Protein AF-A0A4R7NUR0-F1 (afdb_monomer)

Nearest PDB structures (foldseek):
  8uwu-assembly1_B  TM=4.288E-01  e=9.784E+00  Escherichia coli

Secondary structure (DSSP, 8-state):
-PPPTTTT--HHHHHHHHHHHIIIIIHHHHHHHHHHHHHHHS---TTS-HHHHHHHHHHHHHHHHHHHHHHH-S-HHHHHHHHHHHHHHHHHHHHHHHHHHHH--

Foldseek 3Di:
DPDDPVVVVPPVVVLVVLLVCQLPPLLLLLLVLLLVLQLVPDDQDPVSCCSNVVSVVCSVVSSVVLNCCSNVDPDNVVNVCVSVVSNCVSVVSVVVVVVVVVVVD

Mean predicted aligned error: 8.44 Å

Organism: NCBI:txid381431

pLDDT: mean 84.57, std 13.73, range [51.09, 97.62]

Solvent-accessible surface area (backbone atoms only — not comparable to full-atom values): 5639 Å² total; per-residue (Å²): 132,83,81,55,84,76,71,73,65,43,76,68,54,59,53,50,52,53,40,50,47,45,27,43,63,49,20,47,50,27,25,52,33,41,28,59,30,31,42,73,76,42,72,70,42,100,77,65,52,53,18,53,52,55,25,60,71,42,31,65,58,49,24,50,52,39,27,50,48,40,67,68,48,89,50,63,67,59,40,50,51,54,49,49,47,49,29,51,55,23,44,45,54,47,51,51,54,52,49,54,53,61,76,73,108

Sequence (105 aa):
MPPSAAEKSGPGIARRWSRGILAGPVAFIAAAVVMAGGALWVPKGAASIDNIVLPIVLFPAIWAALFFYTSLDRNLLRAWLVTLGLLVINGGMIAMEFVGKGAAA

Radius of gyration: 18.6 Å; Cα contacts (8 Å, |Δi|>4): 77; chains: 1; bounding box: 47×29×61 Å

Structure (mmCIF, N/CA/C/O backbone):
data_AF-A0A4R7NUR0-F1
#
_entry.id   AF-A0A4R7NUR0-F1
#
loop_
_atom_site.group_PDB
_atom_site.id
_atom_site.type_symbol
_atom_site.label_atom_id
_atom_site.label_alt_id
_atom_site.label_comp_id
_atom_site.label_asym_id
_atom_site.label_entity_id
_atom_site.label_seq_id
_atom_site.pdbx_PDB_ins_code
_atom_site.Cartn_x
_atom_site.Cartn_y
_atom_site.Cartn_z
_atom_site.occupancy
_atom_site.B_iso_or_equiv
_atom_site.auth_seq_id
_atom_site.auth_comp_id
_atom_site.auth_asym_id
_atom_site.auth_atom_id
_atom_site.pdbx_PDB_model_num
ATOM 1 N N . MET A 1 1 ? -22.386 20.270 34.137 1.00 67.31 1 MET A N 1
ATOM 2 C CA . MET A 1 1 ? -21.451 20.715 33.083 1.00 67.31 1 MET A CA 1
ATOM 3 C C . MET A 1 1 ? -21.520 19.690 31.961 1.00 67.31 1 MET A C 1
ATOM 5 O O . MET A 1 1 ? -21.282 18.526 32.260 1.00 67.31 1 MET A O 1
ATOM 9 N N . PRO A 1 2 ? -21.967 20.038 30.741 1.00 69.19 2 PRO A N 1
ATOM 10 C CA . PRO A 1 2 ? -21.949 19.085 29.635 1.00 69.19 2 PRO A CA 1
ATOM 11 C C . PRO A 1 2 ? -20.491 18.725 29.300 1.00 69.19 2 PRO A C 1
ATOM 13 O O . PRO A 1 2 ? -19.631 19.606 29.383 1.00 69.19 2 PRO A O 1
ATOM 16 N N . PRO A 1 3 ? -20.196 17.463 28.948 1.00 65.81 3 PRO A N 1
ATOM 17 C CA . PRO A 1 3 ? -18.848 17.051 28.578 1.00 65.81 3 PRO A CA 1
ATOM 18 C C . PRO A 1 3 ? -18.344 17.889 27.395 1.00 65.81 3 PRO A C 1
ATOM 20 O O . PRO A 1 3 ? -19.066 18.102 26.414 1.00 65.81 3 PRO A O 1
ATOM 23 N N . SER A 1 4 ? -17.109 18.383 27.505 1.00 68.38 4 SER A N 1
ATOM 24 C CA . SER A 1 4 ? -16.413 19.125 26.448 1.00 68.38 4 SER A CA 1
ATOM 25 C C . SER A 1 4 ? -16.335 18.270 25.179 1.00 68.38 4 SER A C 1
ATOM 27 O O . SER A 1 4 ? -16.184 17.052 25.259 1.00 68.38 4 SER A O 1
ATOM 29 N N . ALA A 1 5 ? -16.399 18.876 23.989 1.00 60.75 5 ALA A N 1
ATOM 30 C CA . ALA A 1 5 ? -16.255 18.158 22.716 1.00 60.75 5 ALA A CA 1
ATOM 31 C C . ALA A 1 5 ? -14.969 17.301 22.640 1.00 60.75 5 ALA A C 1
ATOM 33 O O . ALA A 1 5 ? -14.936 16.319 21.901 1.00 60.75 5 ALA A O 1
ATOM 34 N N . ALA A 1 6 ? -13.954 17.617 23.456 1.00 58.59 6 ALA A N 1
ATOM 35 C CA . ALA A 1 6 ? -12.732 16.833 23.619 1.00 58.59 6 ALA A CA 1
ATOM 36 C C . ALA A 1 6 ? -12.952 15.451 24.281 1.00 58.59 6 ALA A C 1
ATOM 38 O O . ALA A 1 6 ? -12.225 14.505 23.979 1.00 58.59 6 ALA A O 1
ATOM 39 N N . GLU A 1 7 ? -13.972 15.302 25.131 1.00 56.12 7 GLU A N 1
ATOM 40 C CA . GLU A 1 7 ? -14.257 14.094 25.926 1.00 56.12 7 GLU A CA 1
ATOM 41 C C . GLU A 1 7 ? -14.983 13.001 25.119 1.00 56.12 7 GLU A C 1
ATOM 43 O O . GLU A 1 7 ? -14.900 11.816 25.433 1.00 56.12 7 GLU A O 1
ATOM 48 N N . LYS A 1 8 ? -15.624 13.364 23.996 1.00 55.66 8 LYS A N 1
ATOM 49 C CA . LYS A 1 8 ? -16.257 12.401 23.071 1.00 55.66 8 LYS A CA 1
ATOM 50 C C . LYS A 1 8 ? -15.255 11.617 22.215 1.00 55.66 8 LYS A C 1
ATOM 52 O O . LYS A 1 8 ? -15.662 10.774 21.414 1.00 55.66 8 LYS A O 1
ATOM 57 N N . SER A 1 9 ? -13.957 11.843 22.397 1.00 57.38 9 SER A N 1
ATOM 58 C CA . SER A 1 9 ? -12.866 11.128 21.726 1.00 57.38 9 SER A CA 1
ATOM 59 C C . SER A 1 9 ? -12.658 9.733 22.321 1.00 57.38 9 SER A C 1
ATOM 61 O O . SER A 1 9 ? -11.562 9.378 22.749 1.00 57.38 9 SER A O 1
ATOM 63 N N . GLY A 1 10 ? -13.713 8.920 22.386 1.00 63.00 10 GLY A N 1
ATOM 64 C CA . GLY A 1 10 ? -13.579 7.540 22.832 1.00 63.00 10 GLY A CA 1
ATOM 65 C C . GLY A 1 10 ? -12.604 6.778 21.917 1.00 63.00 10 GLY A C 1
ATOM 66 O O . GLY A 1 10 ? -12.606 7.015 20.702 1.00 63.00 10 GLY A O 1
ATOM 67 N N . PRO A 1 11 ? -11.811 5.821 22.438 1.00 65.75 11 PRO A N 1
ATOM 68 C CA . PRO A 1 11 ? -10.842 5.044 21.653 1.00 65.75 11 PRO A CA 1
ATOM 69 C C . PRO A 1 11 ? -11.447 4.371 20.401 1.00 65.75 11 PRO A C 1
ATOM 71 O O . PRO A 1 11 ? -10.743 4.092 19.431 1.00 65.75 11 PRO A O 1
ATOM 74 N N . GLY A 1 12 ? -12.771 4.173 20.365 1.00 78.75 12 GLY A N 1
ATOM 75 C CA . GLY A 1 12 ? -13.504 3.692 19.192 1.00 78.75 12 GLY A CA 1
ATOM 76 C C . GLY A 1 12 ? -13.603 4.682 18.019 1.00 78.75 12 GLY A C 1
ATO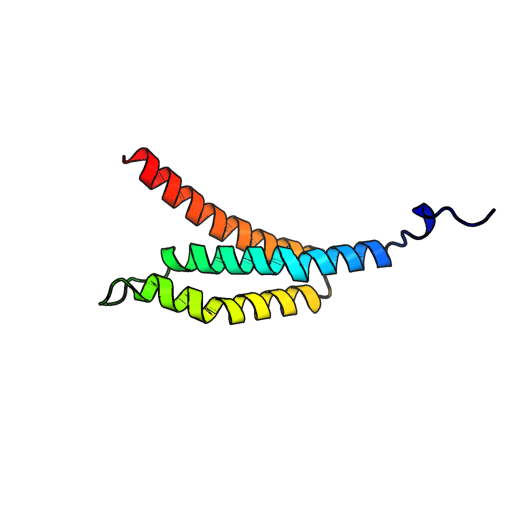M 77 O O . GLY A 1 12 ? -13.554 4.244 16.870 1.00 78.75 12 GLY A O 1
ATOM 78 N N . ILE A 1 13 ? -13.712 5.993 18.265 1.00 84.56 13 ILE A N 1
ATOM 79 C CA . ILE A 1 13 ? -13.820 7.020 17.209 1.00 84.56 13 ILE A CA 1
ATOM 80 C C . ILE A 1 13 ? -12.468 7.237 16.531 1.00 84.56 13 ILE A C 1
ATOM 82 O O . ILE A 1 13 ? -12.394 7.182 15.304 1.00 84.56 13 ILE A O 1
ATOM 86 N N . ALA A 1 14 ? -11.392 7.378 17.309 1.00 86.50 14 ALA A N 1
ATOM 87 C CA . ALA A 1 14 ? -10.036 7.509 16.774 1.00 86.50 14 ALA A CA 1
ATOM 88 C C . ALA A 1 14 ? -9.649 6.296 15.910 1.00 86.50 14 ALA A C 1
ATOM 90 O O . ALA A 1 14 ? -9.114 6.439 14.811 1.00 86.50 14 ALA A O 1
ATOM 91 N N . ARG A 1 15 ? -10.010 5.085 16.356 1.00 87.50 15 ARG A N 1
ATOM 92 C CA . ARG A 1 15 ? -9.774 3.850 15.599 1.00 87.50 15 ARG A CA 1
ATOM 93 C C . ARG A 1 15 ? -10.549 3.796 14.280 1.00 87.50 15 ARG A C 1
ATOM 95 O O . ARG A 1 15 ? -10.023 3.296 13.287 1.00 87.50 15 ARG A O 1
ATOM 102 N N . ARG A 1 16 ? -11.793 4.287 14.256 1.00 89.12 16 ARG A N 1
ATOM 103 C CA . ARG A 1 16 ? -12.610 4.371 13.031 1.00 89.12 16 ARG A CA 1
ATOM 104 C C . ARG A 1 16 ? -12.032 5.379 12.039 1.00 89.12 16 ARG A C 1
ATOM 106 O O . ARG A 1 16 ? -11.907 5.042 10.869 1.00 89.12 16 ARG A O 1
ATOM 113 N N . TRP A 1 17 ? -11.611 6.554 12.507 1.00 92.31 17 TRP A N 1
ATOM 114 C CA . TRP A 1 17 ? -10.932 7.554 11.673 1.00 92.31 17 TRP A CA 1
ATOM 115 C C . TRP A 1 17 ? -9.613 7.039 11.101 1.00 92.31 17 TRP A C 1
ATOM 117 O O . TRP A 1 17 ? -9.377 7.162 9.903 1.00 92.31 17 TRP A O 1
ATOM 127 N N . SER A 1 18 ? -8.792 6.389 11.932 1.00 92.62 18 SER A N 1
ATOM 128 C CA . SER A 1 18 ? -7.544 5.766 11.480 1.00 92.62 18 SER A CA 1
ATOM 129 C C . SER A 1 18 ? -7.798 4.729 10.384 1.00 92.62 18 SER A C 1
ATOM 131 O O . SER A 1 18 ? -7.095 4.717 9.379 1.00 92.62 18 SER A O 1
ATOM 133 N N . ARG A 1 19 ? -8.852 3.914 10.523 1.00 93.06 19 ARG A N 1
ATOM 134 C CA . ARG A 1 19 ? -9.276 2.985 9.468 1.00 93.06 19 ARG A CA 1
ATOM 135 C C . ARG A 1 19 ? -9.752 3.685 8.206 1.00 93.06 19 ARG A C 1
ATOM 137 O O . ARG A 1 19 ? -9.390 3.240 7.129 1.00 93.06 19 ARG A O 1
ATOM 144 N N . GLY A 1 20 ? -10.525 4.762 8.323 1.00 93.75 20 GLY A N 1
ATOM 145 C CA . GLY A 1 20 ? -10.971 5.538 7.164 1.00 93.75 20 GLY A CA 1
ATOM 146 C C . GLY A 1 20 ? -9.797 6.114 6.367 1.00 93.75 20 GLY A C 1
ATOM 147 O O . GLY A 1 20 ? -9.770 6.001 5.146 1.00 93.75 20 GLY A O 1
ATOM 148 N N . ILE A 1 21 ? -8.789 6.656 7.058 1.00 96.19 21 ILE A N 1
ATOM 149 C CA . ILE A 1 21 ? -7.560 7.165 6.430 1.00 96.19 21 ILE A CA 1
ATOM 150 C C . ILE A 1 21 ? -6.755 6.026 5.795 1.00 96.19 21 ILE A C 1
ATOM 152 O O . ILE A 1 21 ? -6.305 6.151 4.656 1.00 96.19 21 ILE A O 1
ATOM 156 N N . LEU A 1 22 ? -6.588 4.913 6.516 1.00 96.06 22 LEU A N 1
ATOM 157 C CA . LEU A 1 22 ? -5.823 3.772 6.025 1.00 96.06 22 LEU A CA 1
ATOM 158 C C . LEU A 1 22 ? -6.474 3.145 4.783 1.00 96.06 22 LEU A C 1
ATOM 160 O O . LEU A 1 22 ? -5.794 2.914 3.788 1.00 96.06 22 LEU A O 1
ATOM 164 N N . ALA A 1 23 ? -7.785 2.902 4.833 1.00 94.88 23 ALA A N 1
ATOM 165 C CA . ALA A 1 23 ? -8.522 2.256 3.754 1.00 94.88 23 ALA A CA 1
ATOM 166 C C . ALA A 1 23 ? -8.791 3.181 2.566 1.00 94.88 23 ALA A C 1
ATOM 168 O O . ALA A 1 23 ? -8.862 2.709 1.440 1.00 94.88 23 ALA A O 1
ATOM 169 N N . GLY A 1 24 ? -8.929 4.489 2.783 1.00 93.44 24 GLY A N 1
ATOM 170 C CA . GLY A 1 24 ? -9.128 5.447 1.701 1.00 93.44 24 GLY A CA 1
ATOM 171 C C . GLY A 1 24 ? -7.800 5.902 1.088 1.00 93.44 24 GLY A C 1
ATOM 172 O O . GLY A 1 24 ? -7.224 5.197 0.254 1.00 93.44 24 GLY A O 1
ATOM 173 N N . PRO A 1 25 ? -7.307 7.094 1.466 1.00 96.25 25 PRO A N 1
ATOM 174 C CA . PRO A 1 25 ? -6.169 7.725 0.806 1.00 96.25 25 PRO A CA 1
ATOM 175 C C . PRO A 1 25 ? -4.880 6.902 0.889 1.00 96.25 25 PRO A C 1
ATOM 177 O O . PRO A 1 25 ? -4.165 6.815 -0.104 1.00 96.25 25 PRO A O 1
ATOM 180 N N . VAL A 1 26 ? -4.577 6.265 2.025 1.00 96.94 26 VAL A N 1
ATOM 181 C CA . VAL A 1 26 ? -3.310 5.526 2.167 1.00 96.94 26 VAL A CA 1
ATOM 182 C C . VAL A 1 26 ? -3.293 4.282 1.279 1.00 96.94 26 VAL A C 1
ATOM 184 O O . VAL A 1 26 ? -2.311 4.068 0.573 1.00 96.94 26 VAL A O 1
ATOM 187 N N . ALA A 1 27 ? -4.371 3.493 1.250 1.00 96.88 27 ALA A N 1
ATOM 188 C CA . ALA A 1 27 ? -4.479 2.338 0.358 1.00 96.88 27 ALA A CA 1
ATOM 189 C C . ALA A 1 27 ? -4.434 2.742 -1.124 1.00 96.88 27 ALA A C 1
ATOM 191 O O . ALA A 1 27 ? -3.793 2.061 -1.922 1.00 96.88 27 ALA A O 1
ATOM 192 N N . PHE A 1 28 ? -5.066 3.861 -1.492 1.00 96.62 28 PHE A N 1
ATOM 193 C CA . PHE A 1 28 ? -5.016 4.392 -2.856 1.00 96.62 28 PHE A CA 1
ATOM 194 C C . PHE A 1 28 ? -3.595 4.798 -3.268 1.00 96.62 28 PHE A C 1
ATOM 196 O O . PHE A 1 28 ? -3.108 4.363 -4.311 1.00 96.62 28 PHE A O 1
ATOM 203 N N . ILE A 1 29 ? -2.901 5.572 -2.427 1.00 97.62 29 ILE A N 1
ATOM 204 C CA . ILE A 1 29 ? -1.514 5.985 -2.683 1.00 97.62 29 ILE A CA 1
ATOM 205 C C . ILE A 1 29 ? -0.600 4.757 -2.741 1.00 97.62 29 ILE A C 1
ATOM 207 O O . ILE A 1 29 ? 0.203 4.640 -3.663 1.00 97.62 29 ILE A O 1
ATOM 211 N N . ALA A 1 30 ? -0.738 3.812 -1.808 1.00 96.62 30 ALA A N 1
ATOM 212 C CA . ALA A 1 30 ? 0.049 2.582 -1.810 1.00 96.62 30 ALA A CA 1
ATOM 213 C C . ALA A 1 30 ? -0.167 1.774 -3.098 1.00 96.62 30 ALA A C 1
ATOM 215 O O . ALA A 1 30 ? 0.808 1.345 -3.708 1.00 96.62 30 ALA A O 1
ATOM 216 N N . ALA A 1 31 ? -1.410 1.630 -3.564 1.00 96.25 31 ALA A N 1
ATOM 217 C CA . ALA A 1 31 ? -1.709 0.965 -4.831 1.00 96.25 31 ALA A CA 1
ATOM 218 C C . ALA A 1 31 ? -1.077 1.684 -6.034 1.00 96.25 31 ALA A C 1
ATOM 220 O O . ALA A 1 31 ? -0.523 1.029 -6.915 1.00 96.25 31 ALA A O 1
ATOM 221 N N . ALA A 1 32 ? -1.110 3.020 -6.059 1.00 94.75 32 ALA A N 1
ATOM 222 C CA . ALA A 1 32 ? -0.504 3.811 -7.129 1.00 94.75 32 ALA A CA 1
ATOM 223 C C . ALA A 1 32 ? 1.026 3.664 -7.151 1.00 94.75 32 ALA A C 1
ATOM 225 O O . ALA A 1 32 ? 1.624 3.510 -8.215 1.00 94.75 32 ALA A O 1
ATOM 226 N N . VAL A 1 33 ? 1.661 3.649 -5.977 1.00 94.50 33 VAL A N 1
ATOM 227 C CA . VAL A 1 33 ? 3.108 3.435 -5.842 1.00 94.50 33 VAL A CA 1
ATOM 228 C C . VAL A 1 33 ? 3.493 2.003 -6.226 1.00 94.50 33 VAL A C 1
ATOM 230 O O . VAL A 1 33 ? 4.491 1.817 -6.914 1.00 94.50 33 VAL A O 1
ATOM 233 N N . VAL A 1 34 ? 2.692 0.996 -5.860 1.00 94.00 34 VAL A N 1
ATOM 234 C CA . VAL A 1 34 ? 2.892 -0.398 -6.302 1.00 94.00 34 VAL A CA 1
ATOM 235 C C . VAL A 1 34 ? 2.742 -0.524 -7.817 1.00 94.00 34 VAL A C 1
ATOM 237 O O . VAL A 1 34 ? 3.535 -1.212 -8.444 1.00 94.00 34 VAL A O 1
ATOM 240 N N . MET A 1 35 ? 1.772 0.155 -8.432 1.00 92.94 35 MET A N 1
ATOM 241 C CA . MET A 1 35 ? 1.641 0.207 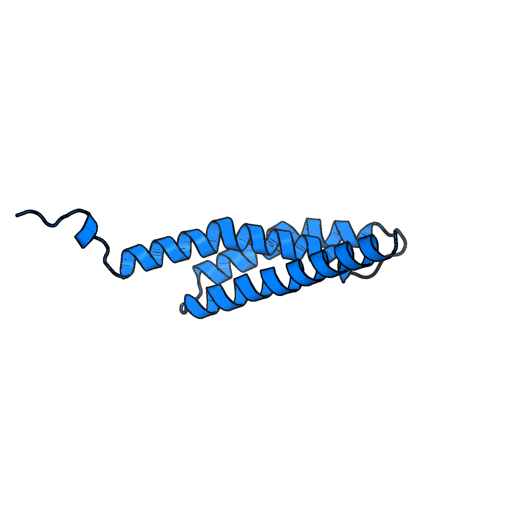-9.892 1.00 92.94 35 MET A CA 1
ATOM 242 C C . MET A 1 35 ? 2.880 0.844 -10.542 1.00 92.94 35 MET A C 1
ATOM 244 O O . MET A 1 35 ? 3.400 0.312 -11.520 1.00 92.94 35 MET A O 1
ATOM 248 N N . ALA A 1 36 ? 3.369 1.962 -9.999 1.00 87.81 36 ALA A N 1
ATOM 249 C CA . ALA A 1 36 ? 4.541 2.657 -10.525 1.00 87.81 36 ALA A CA 1
ATOM 250 C C . ALA A 1 36 ? 5.832 1.829 -10.371 1.00 87.81 36 ALA A C 1
ATOM 252 O O . ALA A 1 36 ? 6.591 1.697 -11.329 1.00 87.81 36 ALA A O 1
ATOM 253 N N . GLY A 1 37 ? 6.054 1.214 -9.203 1.00 85.44 37 GLY A N 1
ATOM 254 C CA . GLY A 1 37 ? 7.152 0.265 -8.969 1.00 85.44 37 GLY A CA 1
ATOM 255 C C . GLY A 1 37 ? 6.995 -1.008 -9.806 1.00 85.44 37 GLY A C 1
ATOM 256 O O . GLY A 1 37 ? 7.976 -1.569 -10.287 1.00 85.44 37 GLY A O 1
ATOM 257 N N . GLY A 1 38 ? 5.738 -1.362 -10.087 1.00 82.88 38 GLY A N 1
ATOM 258 C CA . GLY A 1 38 ? 5.259 -2.307 -11.089 1.00 82.88 38 GLY A CA 1
ATOM 259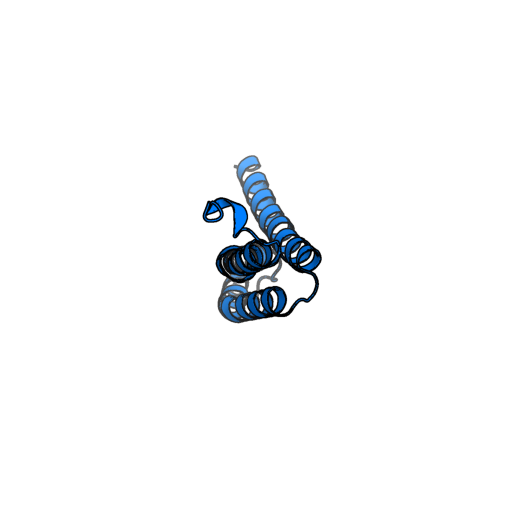 C C . GLY A 1 38 ? 6.055 -2.304 -12.384 1.00 82.88 38 GLY A C 1
ATOM 260 O O . GLY A 1 38 ? 6.494 -3.344 -12.868 1.00 82.88 38 GLY A O 1
ATOM 261 N N . ALA A 1 39 ? 6.274 -1.113 -12.928 1.00 81.25 39 ALA A N 1
ATOM 262 C CA . ALA A 1 39 ? 6.958 -0.947 -14.200 1.00 81.25 39 ALA A CA 1
ATOM 263 C C . ALA A 1 39 ? 8.466 -1.251 -14.148 1.00 81.25 39 ALA A C 1
ATOM 265 O O . ALA A 1 39 ? 9.086 -1.392 -15.201 1.00 81.25 39 ALA A O 1
ATOM 266 N N . LEU A 1 40 ? 9.060 -1.351 -12.952 1.00 80.56 40 LEU A N 1
ATOM 267 C CA . LEU A 1 40 ? 10.491 -1.607 -12.760 1.00 80.56 40 LEU A CA 1
ATOM 268 C C . LEU A 1 40 ? 10.823 -3.100 -12.671 1.00 80.56 40 LEU A C 1
ATOM 270 O O . LEU A 1 40 ? 11.892 -3.508 -13.115 1.00 80.56 40 LEU A O 1
ATOM 274 N N . TRP A 1 41 ? 9.932 -3.918 -12.103 1.00 76.38 41 TRP A N 1
ATOM 275 C CA . TRP A 1 41 ? 10.168 -5.358 -11.922 1.00 76.38 41 TRP A CA 1
ATOM 276 C C . TRP A 1 41 ? 9.469 -6.251 -12.963 1.00 76.38 41 TRP A C 1
ATOM 278 O O . TRP A 1 41 ? 9.764 -7.443 -13.032 1.00 76.38 41 TRP A O 1
ATOM 288 N N . VAL A 1 42 ? 8.547 -5.711 -13.775 1.00 72.88 42 VAL A N 1
ATOM 289 C CA . VAL A 1 42 ? 7.878 -6.474 -14.836 1.00 72.88 42 VAL A CA 1
ATOM 290 C C . VAL A 1 42 ? 8.863 -6.588 -16.003 1.00 72.88 42 VAL A C 1
ATOM 292 O O . VAL A 1 42 ? 9.426 -5.573 -16.417 1.00 72.88 42 VAL A O 1
ATOM 295 N N . PRO A 1 43 ? 9.129 -7.804 -16.514 1.00 68.06 43 PRO A N 1
ATOM 296 C CA . PRO A 1 43 ? 10.080 -7.996 -17.597 1.00 68.06 43 PRO A CA 1
ATOM 297 C C . PRO A 1 43 ? 9.557 -7.401 -18.903 1.00 68.06 43 PRO A C 1
ATOM 299 O O . PRO A 1 43 ? 8.392 -7.584 -19.264 1.00 68.06 43 PRO A O 1
ATOM 302 N N . LYS A 1 44 ? 10.461 -6.753 -19.650 1.00 66.00 44 LYS A N 1
ATOM 303 C CA . LYS A 1 44 ? 10.146 -6.156 -20.952 1.00 66.00 44 LYS A CA 1
ATOM 304 C C . LYS A 1 44 ? 9.708 -7.238 -21.931 1.00 66.00 44 LYS A C 1
ATOM 306 O O . LYS A 1 44 ? 10.533 -8.023 -22.387 1.00 66.00 44 LYS A O 1
ATOM 311 N N . GLY A 1 45 ? 8.417 -7.261 -22.258 1.00 64.88 45 GLY A N 1
ATOM 312 C CA . GLY A 1 45 ? 7.911 -8.040 -23.383 1.00 64.88 45 GLY A CA 1
ATOM 313 C C . GLY A 1 45 ? 8.433 -7.499 -24.718 1.00 64.88 45 GLY A C 1
ATOM 314 O O . GLY A 1 45 ? 9.057 -6.432 -24.774 1.00 64.88 45 GLY A O 1
ATOM 315 N N . ALA A 1 46 ? 8.192 -8.242 -25.803 1.00 61.06 46 ALA A N 1
ATOM 316 C CA . ALA A 1 46 ? 8.767 -7.996 -27.132 1.00 61.06 46 ALA A CA 1
ATOM 317 C C . ALA A 1 46 ? 8.498 -6.580 -27.690 1.00 61.06 46 ALA A C 1
ATOM 319 O O . ALA A 1 46 ? 9.208 -6.132 -28.586 1.00 61.06 46 ALA A O 1
ATOM 320 N N . ALA A 1 47 ? 7.515 -5.860 -27.137 1.00 59.19 47 ALA A N 1
ATOM 321 C CA . ALA A 1 47 ? 7.156 -4.501 -27.527 1.00 59.19 47 ALA A CA 1
ATOM 322 C C . ALA A 1 47 ? 7.712 -3.389 -26.607 1.00 59.19 47 ALA A C 1
ATOM 324 O O . ALA A 1 47 ? 7.433 -2.220 -26.853 1.00 59.19 47 ALA A O 1
ATOM 325 N N . SER A 1 48 ? 8.452 -3.692 -25.529 1.00 60.28 48 SER A N 1
ATOM 326 C CA . SER A 1 48 ? 8.891 -2.733 -24.480 1.00 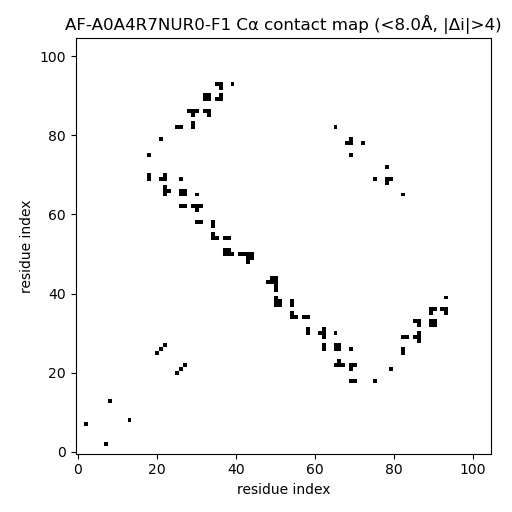60.28 48 SER A CA 1
ATOM 327 C C . SER A 1 48 ? 7.776 -1.966 -23.730 1.00 60.28 48 SER A C 1
ATOM 329 O O . SER A 1 48 ? 8.059 -1.353 -22.699 1.00 60.28 48 SER A O 1
ATOM 331 N N . ILE A 1 49 ? 6.521 -2.028 -24.193 1.00 57.62 49 ILE A N 1
ATOM 332 C CA . ILE A 1 49 ? 5.337 -1.340 -23.642 1.00 57.62 49 ILE A CA 1
ATOM 333 C C . ILE A 1 49 ? 4.661 -2.156 -22.524 1.00 57.62 49 ILE A C 1
ATOM 335 O O . ILE A 1 49 ? 4.076 -1.581 -21.603 1.00 57.62 49 ILE A O 1
ATOM 339 N N . ASP A 1 50 ? 4.788 -3.488 -22.556 1.00 60.16 50 ASP A N 1
ATOM 340 C CA . ASP A 1 50 ? 4.092 -4.410 -21.639 1.00 60.16 50 ASP A CA 1
ATOM 341 C C . ASP A 1 50 ? 4.379 -4.128 -20.155 1.00 60.16 50 ASP A C 1
ATOM 343 O O . ASP A 1 50 ? 3.519 -4.326 -19.296 1.00 60.16 50 ASP A O 1
ATOM 347 N N . ASN A 1 51 ? 5.558 -3.567 -19.869 1.00 68.31 51 ASN A N 1
ATOM 348 C CA . ASN A 1 51 ? 6.002 -3.179 -18.528 1.00 68.31 51 ASN A CA 1
ATOM 349 C C . ASN A 1 51 ? 5.085 -2.167 -17.851 1.00 68.31 51 ASN A C 1
ATOM 351 O O . ASN A 1 51 ? 5.025 -2.121 -16.630 1.00 68.31 51 ASN A O 1
ATOM 355 N N . ILE A 1 52 ? 4.394 -1.339 -18.635 1.00 72.44 52 ILE A N 1
ATOM 356 C CA . ILE A 1 52 ? 3.549 -0.257 -18.128 1.00 72.44 52 ILE A CA 1
ATOM 357 C C . ILE A 1 52 ? 2.073 -0.656 -18.193 1.00 72.44 52 ILE A C 1
ATOM 359 O O . ILE A 1 52 ? 1.314 -0.369 -17.270 1.00 72.44 52 ILE A O 1
ATOM 363 N N . VAL A 1 53 ? 1.662 -1.360 -19.251 1.00 82.81 53 VAL A N 1
ATOM 364 C CA . VAL A 1 53 ? 0.255 -1.734 -19.459 1.00 82.81 53 VAL A CA 1
ATOM 365 C C . VAL A 1 53 ? -0.235 -2.687 -18.372 1.00 82.81 53 VAL A C 1
ATOM 367 O O . VAL A 1 53 ? -1.307 -2.460 -17.809 1.00 82.81 53 VAL A O 1
ATOM 370 N N . LEU A 1 54 ? 0.546 -3.719 -18.034 1.00 83.19 54 LEU A N 1
ATOM 371 C CA . LEU A 1 54 ? 0.129 -4.718 -17.049 1.00 83.19 54 LEU A CA 1
ATOM 372 C C . LEU A 1 54 ? -0.111 -4.093 -15.655 1.00 83.19 54 LEU A C 1
ATOM 374 O O . LEU A 1 54 ? -1.209 -4.278 -15.125 1.00 83.19 54 LEU A O 1
ATOM 378 N N . PRO A 1 55 ? 0.814 -3.308 -15.061 1.00 84.38 55 PRO A N 1
ATOM 379 C CA . PRO A 1 55 ? 0.548 -2.635 -13.789 1.00 84.38 55 PRO A CA 1
ATOM 380 C C . PRO A 1 55 ? -0.651 -1.683 -13.830 1.00 84.38 55 PRO A C 1
ATOM 382 O O . PRO A 1 55 ? -1.423 -1.656 -12.874 1.00 84.38 55 PRO A O 1
ATOM 385 N N . ILE A 1 56 ? -0.838 -0.931 -14.923 1.00 87.88 56 ILE A N 1
ATOM 386 C CA . ILE A 1 56 ? -1.969 0.002 -15.068 1.00 87.88 56 ILE A CA 1
ATOM 387 C C . ILE A 1 56 ? -3.300 -0.750 -15.063 1.00 87.88 56 ILE A C 1
ATOM 389 O O . ILE A 1 56 ? -4.228 -0.359 -14.358 1.00 87.88 56 ILE A O 1
ATOM 393 N N . VAL A 1 57 ? -3.400 -1.845 -15.816 1.00 89.69 57 VAL A N 1
ATOM 394 C CA . VAL A 1 57 ? -4.618 -2.667 -15.852 1.00 89.69 57 VAL A CA 1
ATOM 395 C C . VAL A 1 57 ? -4.867 -3.344 -14.501 1.00 89.69 57 VAL A C 1
ATOM 397 O O . VAL A 1 57 ? -6.017 -3.489 -14.090 1.00 89.69 57 VAL A O 1
ATOM 400 N N . LEU A 1 58 ? -3.807 -3.720 -13.777 1.00 90.19 58 LEU A N 1
ATOM 401 C CA . LEU A 1 58 ? -3.904 -4.313 -12.440 1.00 90.19 58 LEU A CA 1
ATOM 402 C C . LEU A 1 58 ? -4.197 -3.297 -11.332 1.00 90.19 58 LEU A C 1
ATOM 404 O O . LEU A 1 58 ? -4.621 -3.705 -10.250 1.00 90.19 58 LEU A O 1
ATOM 408 N N . PHE A 1 59 ? -4.010 -1.998 -11.564 1.00 93.88 59 PHE A N 1
ATOM 409 C CA . PHE A 1 59 ? -4.178 -0.970 -10.537 1.00 93.88 59 PHE A CA 1
ATOM 410 C C . PHE A 1 59 ? -5.529 -1.043 -9.799 1.00 93.88 59 PHE A C 1
ATOM 412 O O . PHE A 1 59 ? -5.508 -1.077 -8.565 1.00 93.88 59 PHE A O 1
ATOM 419 N N . PRO A 1 60 ? -6.695 -1.154 -10.474 1.00 94.50 60 PRO A N 1
ATOM 420 C CA . PRO A 1 60 ? -7.978 -1.283 -9.785 1.00 94.50 60 PRO A CA 1
ATOM 421 C C . PRO A 1 60 ? -8.051 -2.528 -8.895 1.00 94.50 60 PRO A C 1
ATOM 423 O O . PRO A 1 60 ? -8.625 -2.473 -7.809 1.00 94.50 60 PRO A O 1
ATOM 426 N N . ALA A 1 61 ? -7.439 -3.638 -9.321 1.00 95.44 61 ALA A N 1
ATOM 427 C CA . ALA A 1 61 ? -7.399 -4.877 -8.551 1.00 95.44 61 ALA A CA 1
ATOM 428 C C . ALA A 1 61 ? -6.480 -4.759 -7.324 1.00 95.44 61 ALA A C 1
ATOM 430 O O . ALA A 1 61 ? -6.869 -5.168 -6.231 1.00 95.44 61 ALA A O 1
ATOM 431 N N . ILE A 1 62 ? -5.297 -4.152 -7.476 1.00 94.38 62 ILE A N 1
ATOM 432 C CA . ILE A 1 62 ? -4.356 -3.888 -6.373 1.00 94.38 62 ILE A CA 1
ATOM 433 C C . ILE A 1 62 ? -5.008 -2.969 -5.337 1.00 94.38 62 ILE A C 1
ATOM 435 O O . ILE A 1 62 ? -4.968 -3.247 -4.137 1.00 94.38 62 ILE A O 1
ATOM 439 N N . TRP A 1 63 ? -5.645 -1.894 -5.800 1.00 96.56 63 TRP A N 1
ATOM 440 C CA . TRP A 1 63 ? -6.351 -0.961 -4.934 1.00 96.56 63 TRP A CA 1
ATOM 441 C C . TRP A 1 63 ? -7.510 -1.631 -4.198 1.00 96.56 63 TRP A C 1
ATOM 443 O O . TRP A 1 63 ? -7.585 -1.519 -2.976 1.00 96.56 63 TRP A O 1
ATOM 453 N N . ALA A 1 64 ? -8.370 -2.374 -4.899 1.00 96.56 64 ALA A N 1
ATOM 454 C CA . ALA A 1 64 ? -9.475 -3.091 -4.273 1.00 96.56 64 ALA A CA 1
ATOM 455 C C . ALA A 1 64 ? -8.971 -4.090 -3.221 1.00 96.56 64 ALA A C 1
ATOM 457 O O . ALA A 1 64 ? -9.492 -4.125 -2.107 1.00 96.56 64 ALA A O 1
ATOM 458 N N . ALA A 1 65 ? -7.919 -4.855 -3.529 1.00 96.56 65 ALA A N 1
ATOM 459 C CA . ALA A 1 65 ? -7.316 -5.791 -2.587 1.00 96.56 65 ALA A CA 1
ATOM 460 C C . ALA A 1 65 ? -6.809 -5.085 -1.319 1.00 96.56 65 ALA A C 1
ATOM 462 O O . ALA A 1 65 ? -7.107 -5.535 -0.212 1.00 96.56 65 ALA A O 1
ATOM 463 N N . LEU A 1 66 ? -6.106 -3.956 -1.457 1.00 95.56 66 LEU A N 1
ATOM 464 C CA . LEU A 1 66 ? -5.632 -3.164 -0.318 1.00 95.56 66 LEU A CA 1
ATOM 465 C C . LEU A 1 66 ? -6.778 -2.518 0.463 1.00 95.56 66 LEU A C 1
ATOM 467 O O . LEU A 1 66 ? -6.763 -2.539 1.694 1.00 95.56 66 LEU A O 1
ATOM 471 N N . PHE A 1 67 ? -7.789 -1.988 -0.223 1.00 95.69 67 PHE A N 1
ATOM 472 C CA . PHE A 1 67 ? -8.983 -1.420 0.397 1.00 95.69 67 PHE A CA 1
ATOM 473 C C . PHE A 1 67 ? -9.709 -2.469 1.246 1.00 95.69 67 PHE A C 1
ATOM 475 O O . PHE A 1 67 ? -9.989 -2.238 2.425 1.00 95.69 67 PHE A O 1
ATOM 482 N N . PHE A 1 68 ? -9.972 -3.651 0.684 1.00 96.38 68 PHE A N 1
ATOM 483 C CA . PHE A 1 68 ? -10.619 -4.735 1.415 1.00 96.38 68 PHE A CA 1
ATOM 484 C C . PHE A 1 68 ? -9.731 -5.243 2.549 1.00 96.38 68 PHE A C 1
AT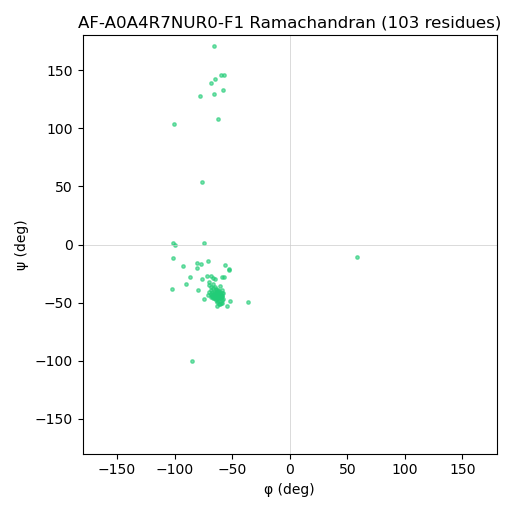OM 486 O O . PHE A 1 68 ? -10.205 -5.3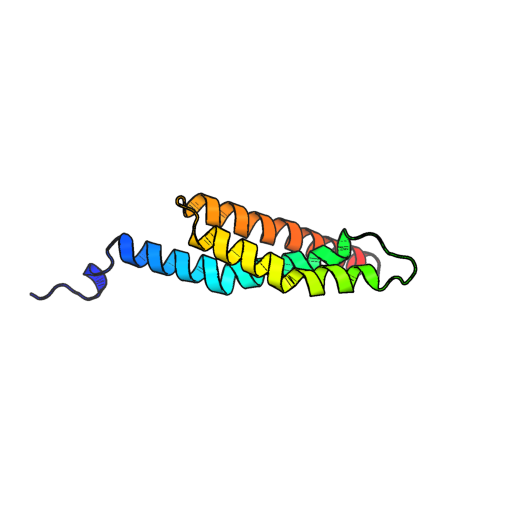68 3.673 1.00 96.38 68 PHE A O 1
ATOM 493 N N . TYR A 1 69 ? -8.437 -5.456 2.312 1.00 96.00 69 TYR A N 1
ATOM 494 C CA . TYR A 1 69 ? -7.499 -5.866 3.357 1.00 96.00 69 TYR A CA 1
ATOM 495 C C . TYR A 1 69 ? -7.516 -4.897 4.551 1.00 96.00 69 TYR A C 1
ATOM 497 O O . TYR A 1 69 ? -7.756 -5.305 5.686 1.00 96.00 69 TYR A O 1
ATOM 505 N N . THR A 1 70 ? -7.347 -3.599 4.301 1.00 95.00 70 THR A N 1
ATOM 506 C CA . THR A 1 70 ? -7.317 -2.564 5.350 1.00 95.00 70 THR A CA 1
ATOM 507 C C . THR A 1 70 ? -8.669 -2.360 6.041 1.00 95.00 70 THR A C 1
ATOM 509 O O . THR A 1 70 ? -8.705 -2.003 7.222 1.00 95.00 70 THR A O 1
ATOM 512 N N . SER A 1 71 ? -9.776 -2.640 5.347 1.00 93.81 71 SER A N 1
ATOM 513 C CA . SER A 1 71 ? -11.133 -2.562 5.899 1.00 93.81 71 SER A CA 1
ATOM 514 C C . SER A 1 71 ? -11.510 -3.784 6.743 1.00 93.81 71 SER A C 1
ATOM 516 O O . SER A 1 71 ? -12.162 -3.634 7.779 1.00 93.81 71 SER A O 1
ATOM 518 N N . LEU A 1 72 ? -11.110 -4.988 6.320 1.00 92.94 72 LEU A N 1
ATOM 519 C CA . LEU A 1 72 ? -11.493 -6.255 6.953 1.00 92.94 72 LEU A CA 1
ATOM 520 C C . LEU A 1 72 ? -10.498 -6.741 8.019 1.00 92.94 72 LEU A C 1
ATOM 522 O O . LEU A 1 72 ? -10.877 -7.559 8.864 1.00 92.94 72 LEU A O 1
ATOM 526 N N . ASP A 1 73 ? -9.252 -6.252 8.039 1.00 91.94 73 ASP A N 1
ATOM 527 C CA . ASP A 1 73 ? -8.272 -6.715 9.025 1.00 91.94 73 ASP 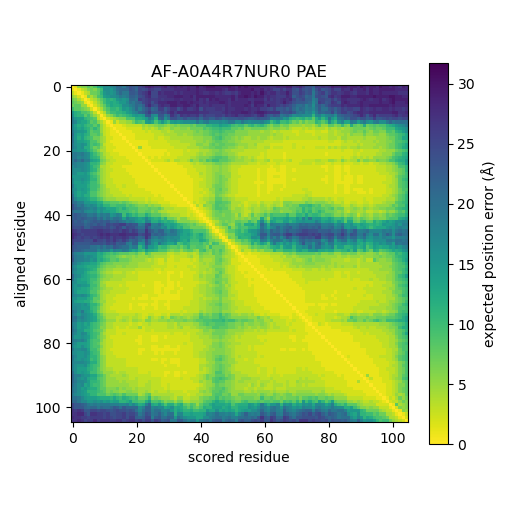A CA 1
ATOM 528 C C . ASP A 1 73 ? -8.675 -6.322 10.468 1.00 91.94 73 ASP A C 1
ATOM 530 O O . ASP A 1 73 ? -9.004 -5.176 10.822 1.00 91.94 73 ASP A O 1
ATOM 534 N N . ARG A 1 74 ? -8.647 -7.328 11.350 1.00 90.19 74 ARG A N 1
ATOM 535 C CA . ARG A 1 74 ? -8.965 -7.189 12.776 1.00 90.19 74 ARG A CA 1
ATOM 536 C C . ARG A 1 74 ? -7.889 -6.395 13.519 1.00 90.19 74 ARG A C 1
ATOM 538 O O . ARG A 1 74 ? -8.224 -5.669 14.462 1.00 90.19 74 ARG A O 1
ATOM 545 N N . ASN A 1 75 ? -6.633 -6.501 13.090 1.00 93.38 75 ASN A N 1
ATOM 546 C CA . ASN A 1 75 ? -5.466 -5.843 13.660 1.00 93.38 75 ASN A CA 1
ATOM 547 C C . ASN A 1 75 ? -5.072 -4.612 12.827 1.00 93.38 75 ASN A C 1
ATOM 549 O O . ASN A 1 75 ? -4.441 -4.701 11.777 1.00 93.38 75 ASN A O 1
ATOM 553 N N . LEU A 1 76 ? -5.409 -3.435 13.358 1.00 91.06 76 LEU A N 1
ATOM 554 C CA . LEU A 1 76 ? -5.155 -2.159 12.691 1.00 91.06 76 LEU A CA 1
ATOM 555 C C . LEU A 1 76 ? -3.655 -1.868 12.535 1.00 91.06 76 LEU A C 1
ATOM 557 O O . LEU A 1 76 ? -3.251 -1.334 11.509 1.00 91.06 76 LEU A O 1
ATOM 561 N N . LEU A 1 77 ? -2.829 -2.247 13.515 1.00 93.38 77 LEU A N 1
ATOM 562 C CA . LEU A 1 77 ? -1.383 -2.041 13.438 1.00 93.38 77 LEU A CA 1
ATOM 563 C C . LEU A 1 77 ? -0.771 -2.885 12.315 1.00 93.38 77 LEU A C 1
ATOM 565 O O . LEU A 1 77 ? 0.017 -2.375 11.528 1.00 93.38 77 LEU A O 1
ATOM 569 N N . ARG A 1 78 ? -1.177 -4.154 12.187 1.00 95.56 78 ARG A N 1
ATOM 570 C CA . ARG A 1 78 ? -0.718 -5.022 11.092 1.00 95.56 78 ARG A CA 1
ATOM 571 C C . ARG A 1 78 ? -1.134 -4.481 9.724 1.00 95.56 78 ARG A C 1
ATOM 573 O O . ARG A 1 78 ? -0.322 -4.481 8.802 1.00 95.56 78 ARG A O 1
ATOM 580 N N . ALA A 1 79 ? -2.366 -3.987 9.601 1.00 95.75 79 ALA A N 1
ATOM 581 C CA . ALA A 1 79 ? -2.842 -3.363 8.370 1.00 95.75 79 ALA A CA 1
ATOM 582 C C . ALA A 1 79 ? -1.988 -2.141 7.984 1.00 95.75 79 ALA A C 1
ATOM 584 O O . ALA A 1 79 ? -1.588 -2.016 6.825 1.00 95.75 79 ALA A O 1
ATOM 585 N N . TRP A 1 80 ? -1.642 -1.293 8.960 1.00 96.56 80 TRP A N 1
ATOM 586 C CA . TRP A 1 80 ? -0.718 -0.173 8.768 1.00 96.56 80 TRP A CA 1
ATOM 587 C C . TRP A 1 80 ? 0.669 -0.631 8.323 1.00 96.56 80 TRP A C 1
ATOM 589 O O . TRP A 1 80 ? 1.168 -0.142 7.314 1.00 96.56 80 TRP A O 1
ATOM 599 N N . LEU A 1 81 ? 1.274 -1.583 9.037 1.00 97.44 81 LEU A N 1
ATOM 600 C CA . LEU A 1 81 ? 2.627 -2.063 8.745 1.00 97.44 81 LEU A CA 1
ATOM 601 C C . LEU A 1 81 ? 2.739 -2.659 7.341 1.00 97.44 81 LEU A C 1
ATOM 603 O O . LEU A 1 81 ? 3.684 -2.351 6.625 1.00 97.44 81 LEU A O 1
ATOM 607 N N . VAL A 1 82 ? 1.764 -3.468 6.923 1.00 96.81 82 VAL A N 1
ATOM 608 C CA . VAL A 1 82 ? 1.763 -4.064 5.578 1.00 96.81 82 VAL A CA 1
ATOM 609 C C . VAL A 1 82 ? 1.589 -2.992 4.503 1.00 96.81 82 VAL A C 1
ATOM 611 O O . VAL A 1 82 ? 2.341 -2.974 3.532 1.00 96.81 82 VAL A O 1
ATOM 614 N N . THR A 1 83 ? 0.642 -2.067 4.684 1.00 97.06 83 THR A N 1
ATOM 615 C CA . THR A 1 83 ? 0.363 -1.026 3.679 1.00 97.06 83 THR A CA 1
ATOM 616 C C . THR A 1 83 ? 1.532 -0.047 3.543 1.00 97.06 83 THR A C 1
ATOM 618 O O . THR A 1 83 ? 1.949 0.266 2.430 1.00 97.06 83 THR A O 1
ATOM 621 N N . LEU A 1 84 ? 2.110 0.397 4.665 1.00 97.25 84 LEU A N 1
ATOM 622 C CA . LEU A 1 84 ? 3.297 1.254 4.661 1.00 97.25 84 LEU A CA 1
ATOM 623 C C . LEU A 1 84 ? 4.535 0.512 4.162 1.00 97.25 84 LEU A C 1
ATOM 625 O O . LEU A 1 84 ? 5.329 1.102 3.440 1.00 97.25 84 LEU A O 1
ATOM 629 N N . GLY A 1 85 ? 4.687 -0.771 4.492 1.00 97.06 85 GLY A N 1
ATOM 630 C CA . GLY A 1 85 ? 5.767 -1.6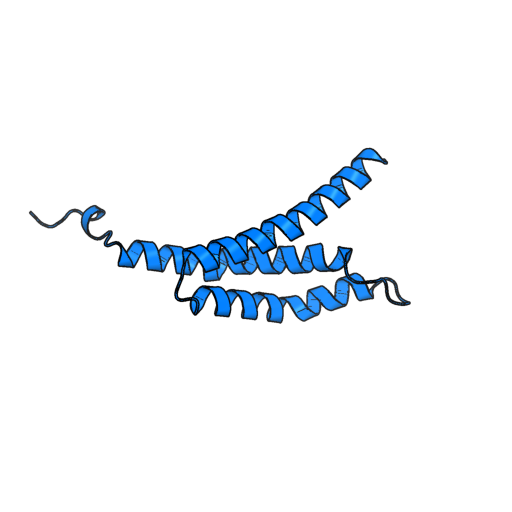04 3.972 1.00 97.06 85 GLY A CA 1
ATOM 631 C C . GLY A 1 85 ? 5.740 -1.670 2.447 1.00 97.06 85 GLY A C 1
ATOM 632 O O . GLY A 1 85 ? 6.755 -1.408 1.808 1.00 97.06 85 GLY A O 1
ATOM 633 N N . LEU A 1 86 ? 4.569 -1.921 1.852 1.00 95.69 86 LEU A N 1
ATOM 634 C CA . LEU A 1 86 ? 4.399 -1.904 0.395 1.00 95.69 86 LEU A CA 1
ATOM 635 C C . LEU A 1 86 ? 4.760 -0.547 -0.213 1.00 95.69 86 LEU A C 1
ATOM 637 O O . LEU A 1 86 ? 5.469 -0.501 -1.219 1.00 95.69 86 LEU A O 1
ATOM 641 N N . LEU A 1 87 ? 4.306 0.543 0.409 1.00 95.75 87 LEU A N 1
ATOM 642 C CA . LEU A 1 87 ? 4.581 1.903 -0.045 1.00 95.75 87 LEU A CA 1
ATOM 643 C C . LEU A 1 87 ? 6.076 2.245 0.026 1.00 95.75 87 LEU A C 1
ATOM 645 O O . LEU A 1 87 ? 6.621 2.771 -0.940 1.00 95.75 87 LEU A O 1
ATOM 649 N N . VAL A 1 88 ? 6.751 1.915 1.129 1.00 97.25 88 VAL A N 1
ATOM 650 C CA . VAL A 1 88 ? 8.185 2.187 1.320 1.00 97.25 88 VAL A CA 1
ATOM 651 C C . VAL A 1 88 ? 9.042 1.337 0.389 1.00 97.25 88 VAL A C 1
ATOM 653 O O . VAL A 1 88 ? 9.974 1.865 -0.207 1.00 97.25 88 VAL A O 1
ATOM 656 N N . ILE A 1 89 ? 8.728 0.050 0.219 1.00 95.69 89 ILE A N 1
ATOM 657 C CA . ILE A 1 89 ? 9.496 -0.841 -0.663 1.00 95.69 89 ILE A CA 1
ATOM 658 C C . ILE A 1 89 ? 9.402 -0.357 -2.112 1.00 95.69 89 ILE A C 1
ATOM 660 O O . ILE A 1 89 ? 10.424 -0.106 -2.748 1.00 95.69 89 ILE A O 1
ATOM 664 N N . ASN A 1 90 ? 8.184 -0.159 -2.622 1.00 93.88 90 ASN A N 1
ATOM 665 C CA . ASN A 1 90 ? 7.987 0.247 -4.014 1.00 93.88 90 ASN A CA 1
ATOM 666 C C . ASN A 1 90 ? 8.448 1.694 -4.252 1.00 93.88 90 ASN A C 1
ATOM 668 O O . ASN A 1 90 ? 9.112 1.973 -5.246 1.00 93.88 90 ASN A O 1
ATOM 672 N N . GLY A 1 91 ? 8.167 2.608 -3.320 1.00 92.19 91 GLY A N 1
ATOM 673 C CA . GLY A 1 91 ? 8.631 3.995 -3.390 1.00 92.19 91 GLY A CA 1
ATOM 674 C C . GLY A 1 91 ? 10.153 4.110 -3.313 1.00 92.19 91 GLY A C 1
ATOM 675 O O . GLY A 1 91 ? 10.748 4.883 -4.059 1.00 92.19 91 GLY A O 1
ATOM 676 N N . GLY A 1 92 ? 10.795 3.299 -2.470 1.00 93.00 92 GLY A N 1
ATOM 677 C CA . GLY A 1 92 ? 12.248 3.216 -2.360 1.00 93.00 92 GLY A CA 1
ATOM 678 C C . GLY A 1 92 ? 12.898 2.710 -3.645 1.00 93.00 92 GLY A C 1
ATOM 679 O O . GLY A 1 92 ? 13.866 3.307 -4.103 1.00 93.00 92 GLY A O 1
ATOM 680 N N . MET A 1 93 ? 12.337 1.672 -4.276 1.00 90.81 93 MET A N 1
ATOM 681 C CA . MET A 1 93 ? 12.802 1.190 -5.585 1.00 90.81 93 MET A CA 1
ATOM 682 C C . MET A 1 93 ? 12.740 2.288 -6.650 1.00 90.81 93 MET A C 1
ATOM 684 O O . MET A 1 93 ? 13.721 2.511 -7.356 1.00 90.81 93 MET A O 1
ATOM 688 N N . ILE A 1 94 ? 11.619 3.012 -6.725 1.00 90.12 94 ILE A N 1
ATOM 689 C CA . ILE A 1 94 ? 11.462 4.146 -7.644 1.00 90.12 94 ILE A CA 1
ATOM 690 C C . ILE A 1 94 ? 12.514 5.220 -7.349 1.00 90.12 94 ILE A C 1
ATOM 692 O O . ILE A 1 94 ? 13.223 5.649 -8.254 1.00 90.12 94 ILE A O 1
ATOM 696 N N . ALA A 1 95 ? 12.657 5.635 -6.090 1.00 90.81 95 ALA A N 1
ATOM 697 C CA . ALA A 1 95 ? 13.618 6.663 -5.701 1.00 90.81 95 ALA A CA 1
ATOM 698 C C . ALA A 1 95 ? 15.065 6.270 -6.047 1.00 90.81 95 ALA A C 1
ATOM 700 O O . ALA A 1 95 ? 15.802 7.092 -6.588 1.00 90.81 95 ALA A O 1
ATOM 701 N N . MET A 1 96 ? 15.460 5.018 -5.796 1.00 90.75 96 MET A N 1
ATOM 702 C CA . MET A 1 96 ? 16.794 4.514 -6.141 1.00 90.75 96 MET A CA 1
ATOM 703 C C . MET A 1 96 ? 17.043 4.522 -7.651 1.00 90.75 96 MET A C 1
ATOM 705 O O . MET A 1 96 ? 18.121 4.922 -8.082 1.00 90.75 96 MET A O 1
ATOM 709 N N . GLU A 1 97 ? 16.049 4.148 -8.457 1.00 86.69 97 GLU A N 1
ATOM 710 C CA . GLU A 1 97 ? 16.141 4.203 -9.920 1.00 86.69 97 GLU A CA 1
ATOM 711 C C . GLU A 1 97 ? 16.332 5.646 -10.424 1.00 86.69 97 GLU A C 1
ATOM 713 O O . GLU A 1 97 ? 17.150 5.902 -11.309 1.00 86.69 97 GLU A O 1
ATOM 718 N N . PHE A 1 98 ? 15.607 6.612 -9.849 1.00 85.31 98 PHE A N 1
ATOM 719 C CA . PHE A 1 98 ? 15.744 8.030 -10.201 1.00 85.31 98 PHE A CA 1
ATOM 720 C C . PHE A 1 98 ? 17.097 8.614 -9.779 1.00 85.31 98 PHE A C 1
ATOM 722 O O . PHE A 1 98 ? 17.722 9.321 -10.568 1.00 85.31 98 PHE A O 1
ATOM 729 N N . VAL A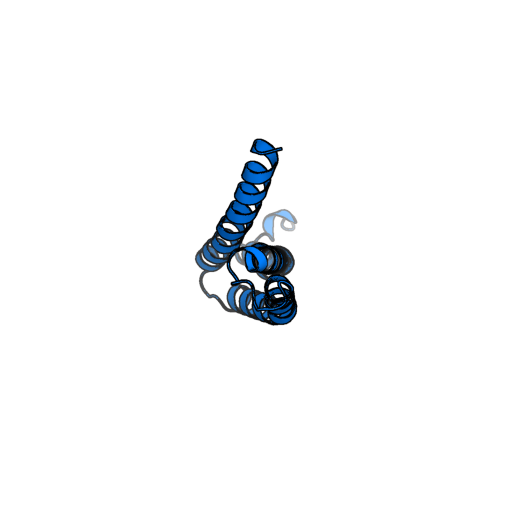 1 99 ? 17.575 8.302 -8.570 1.00 89.06 99 VAL A N 1
ATOM 730 C CA . VAL A 1 99 ? 18.898 8.739 -8.094 1.00 89.06 99 VAL A CA 1
ATOM 731 C C . VAL A 1 99 ? 20.012 8.106 -8.929 1.00 89.06 99 VAL A C 1
ATOM 733 O O . VAL A 1 99 ? 20.940 8.805 -9.324 1.00 89.06 99 VAL A O 1
ATOM 736 N N . GLY A 1 100 ? 19.905 6.815 -9.260 1.00 78.69 100 GLY A N 1
ATOM 737 C CA . GLY A 1 100 ? 20.871 6.119 -10.113 1.00 78.69 100 GLY A CA 1
ATOM 738 C C . GLY A 1 100 ? 20.961 6.720 -11.517 1.00 78.69 100 GLY A C 1
ATOM 739 O O . GLY A 1 100 ? 22.060 6.941 -12.019 1.00 78.69 100 GLY A O 1
ATOM 740 N N . LYS A 1 101 ? 19.819 7.065 -12.126 1.00 72.75 101 LYS A N 1
ATOM 741 C CA . LYS A 1 101 ? 19.779 7.783 -13.413 1.00 72.75 101 LYS A CA 1
ATOM 742 C C . LYS A 1 101 ? 20.321 9.208 -13.317 1.00 72.75 101 LYS A C 1
ATOM 744 O O . LYS A 1 101 ? 20.990 9.649 -14.241 1.00 72.75 101 LYS A O 1
ATOM 749 N N . GLY A 1 102 ? 20.051 9.912 -12.218 1.00 65.62 102 GLY A N 1
ATOM 750 C CA . GLY A 1 102 ? 20.543 11.272 -11.982 1.00 65.62 102 GLY A CA 1
ATOM 751 C C . GLY A 1 102 ? 22.043 11.355 -11.685 1.00 65.62 102 GLY A C 1
ATOM 752 O O . GLY A 1 102 ? 22.653 12.372 -11.979 1.00 65.62 102 GLY A O 1
ATOM 753 N N . ALA A 1 103 ? 22.647 10.298 -11.137 1.00 58.50 103 ALA A N 1
ATOM 754 C CA . ALA A 1 103 ? 24.093 10.209 -10.919 1.00 58.50 103 ALA A CA 1
ATOM 755 C C . ALA A 1 103 ? 24.882 9.807 -12.183 1.00 58.50 103 ALA A C 1
ATOM 757 O O . ALA A 1 103 ? 26.102 9.950 -12.210 1.00 58.50 103 ALA A O 1
ATOM 758 N N . ALA A 1 104 ? 24.199 9.272 -13.200 1.00 55.97 104 ALA A N 1
ATOM 759 C CA . ALA A 1 104 ? 24.784 8.824 -14.465 1.00 55.97 104 ALA A CA 1
ATOM 760 C C . ALA A 1 104 ? 24.591 9.822 -15.629 1.00 55.97 104 ALA A C 1
ATOM 762 O O . ALA A 1 104 ? 24.989 9.511 -16.753 1.00 55.97 104 ALA A O 1
ATOM 763 N N . ALA A 1 105 ? 23.962 10.975 -15.371 1.00 51.09 105 ALA A N 1
ATOM 764 C CA . ALA A 1 105 ? 23.713 12.069 -16.315 1.00 51.09 105 ALA A CA 1
ATOM 765 C C . ALA A 1 105 ? 24.653 13.251 -16.041 1.00 51.09 105 ALA A C 1
ATOM 767 O O . ALA A 1 105 ? 25.031 13.923 -17.027 1.00 51.09 105 ALA A O 1
#